Protein AF-A0A964J8L0-F1 (afdb_monomer_lite)

pLDDT: mean 92.37, std 10.85, range [58.69, 98.94]

Structure (mmCIF, N/CA/C/O backbone):
data_AF-A0A964J8L0-F1
#
_entry.id   AF-A0A964J8L0-F1
#
loop_
_atom_site.group_PDB
_atom_site.id
_atom_site.type_symbol
_atom_site.label_atom_id
_atom_site.label_alt_id
_atom_site.label_comp_id
_atom_site.label_asym_id
_atom_site.label_entity_id
_atom_site.label_seq_id
_atom_site.pdbx_PDB_ins_code
_atom_site.Cartn_x
_atom_site.Cartn_y
_atom_site.Cartn_z
_atom_site.occupancy
_atom_site.B_iso_or_equiv
_atom_site.auth_seq_id
_atom_site.auth_comp_id
_atom_site.auth_asym_id
_atom_site.auth_atom_id
_atom_site.pdbx_PDB_model_num
ATOM 1 N N . MET A 1 1 ? 0.611 27.086 -59.546 1.00 59.41 1 MET A N 1
ATOM 2 C CA . MET A 1 1 ? 0.791 26.994 -58.074 1.00 59.41 1 MET A CA 1
ATOM 3 C C . MET A 1 1 ? 2.176 27.526 -57.723 1.00 59.41 1 MET A C 1
ATOM 5 O O . MET A 1 1 ? 3.146 26.906 -58.135 1.00 59.41 1 MET A O 1
ATOM 9 N N . ASN A 1 2 ? 2.268 28.682 -57.049 1.00 78.38 2 ASN A N 1
ATOM 10 C CA . ASN A 1 2 ? 3.543 29.368 -56.784 1.00 78.38 2 ASN A CA 1
ATOM 11 C C . ASN A 1 2 ? 4.524 28.483 -56.002 1.00 78.38 2 ASN A C 1
ATOM 13 O O . ASN A 1 2 ? 4.120 27.801 -55.062 1.00 78.38 2 ASN A O 1
ATOM 17 N N . ILE A 1 3 ? 5.812 28.536 -56.356 1.00 77.12 3 ILE A N 1
ATOM 18 C CA . ILE A 1 3 ? 6.899 27.794 -55.688 1.00 77.12 3 ILE A CA 1
ATOM 19 C C . ILE A 1 3 ? 6.889 28.033 -54.171 1.00 77.12 3 ILE A C 1
ATOM 21 O O . ILE A 1 3 ? 6.982 27.082 -53.402 1.00 77.12 3 ILE A O 1
ATOM 25 N N . LYS A 1 4 ? 6.627 29.274 -53.737 1.00 76.12 4 LYS A N 1
ATOM 26 C CA . LYS A 1 4 ? 6.463 29.627 -52.315 1.00 76.12 4 LYS A CA 1
ATOM 27 C C . LYS A 1 4 ? 5.314 28.869 -51.634 1.00 76.12 4 LYS A C 1
ATOM 29 O O . LYS A 1 4 ? 5.447 28.458 -50.489 1.00 76.12 4 LYS A O 1
ATOM 34 N N . ARG A 1 5 ? 4.211 28.622 -52.354 1.00 76.69 5 ARG A N 1
ATOM 35 C CA . ARG A 1 5 ? 3.059 27.852 -51.857 1.00 76.69 5 ARG A CA 1
ATOM 36 C C . ARG A 1 5 ? 3.411 26.370 -51.711 1.00 76.69 5 ARG A C 1
ATOM 38 O O . ARG A 1 5 ? 3.052 25.772 -50.709 1.00 76.69 5 ARG A O 1
ATOM 45 N N . LYS A 1 6 ? 4.152 25.793 -52.667 1.00 76.00 6 LYS A N 1
ATOM 46 C CA . LYS A 1 6 ? 4.650 24.406 -52.569 1.00 76.00 6 LYS A CA 1
ATOM 47 C C . LYS A 1 6 ? 5.626 24.227 -51.401 1.00 76.00 6 LYS A C 1
ATOM 49 O O . LYS A 1 6 ? 5.519 23.242 -50.682 1.00 76.00 6 LYS A O 1
ATOM 54 N N . LEU A 1 7 ? 6.526 25.191 -51.192 1.00 77.25 7 LEU A N 1
ATOM 55 C CA . LEU A 1 7 ? 7.502 25.163 -50.100 1.00 77.25 7 LEU A CA 1
ATOM 56 C C . LEU A 1 7 ? 6.822 25.249 -48.724 1.00 77.25 7 LEU A C 1
ATOM 58 O O . LEU A 1 7 ? 7.163 24.497 -47.821 1.00 77.25 7 LEU A O 1
ATOM 62 N N . PHE A 1 8 ? 5.803 26.102 -48.594 1.00 81.81 8 PHE A N 1
ATOM 63 C CA . PHE A 1 8 ? 4.996 26.208 -47.378 1.00 81.81 8 PHE A CA 1
ATOM 64 C C . PHE A 1 8 ? 4.263 24.896 -47.043 1.00 81.81 8 PHE A C 1
ATOM 66 O O . PHE A 1 8 ? 4.294 24.450 -45.899 1.00 81.81 8 PHE A O 1
ATOM 73 N N . PHE A 1 9 ? 3.679 24.225 -48.045 1.00 79.94 9 PHE A N 1
ATOM 74 C CA . PHE A 1 9 ? 3.049 22.914 -47.847 1.00 79.94 9 PHE A CA 1
ATOM 75 C C . PHE A 1 9 ? 4.054 21.819 -47.451 1.00 79.94 9 PHE A C 1
ATOM 77 O O . PHE A 1 9 ? 3.727 20.990 -46.608 1.00 79.94 9 PHE A O 1
ATOM 84 N N . LEU A 1 10 ? 5.274 21.830 -48.002 1.00 78.50 10 LEU A N 1
ATOM 85 C CA . LEU A 1 10 ? 6.340 20.890 -47.626 1.00 78.50 10 LEU A CA 1
ATOM 86 C C . LEU A 1 10 ? 6.799 21.075 -46.172 1.00 78.50 10 LEU A C 1
ATOM 88 O O . LEU A 1 10 ? 7.020 20.087 -45.480 1.00 78.50 10 LEU A O 1
ATOM 92 N N . ILE A 1 11 ? 6.886 22.321 -45.696 1.00 78.56 11 ILE A N 1
ATOM 93 C CA . ILE A 1 11 ? 7.252 22.633 -44.305 1.00 78.56 11 ILE A CA 1
ATOM 94 C C . ILE A 1 11 ? 6.173 22.137 -43.331 1.00 78.56 11 ILE A C 1
ATOM 96 O O . ILE A 1 11 ? 6.504 21.528 -42.318 1.00 78.56 11 ILE A O 1
ATOM 100 N N . ILE A 1 12 ? 4.889 22.325 -43.657 1.00 76.94 12 ILE A N 1
ATOM 101 C CA . ILE A 1 12 ? 3.772 21.809 -42.844 1.00 76.94 12 ILE A CA 1
ATOM 102 C C . ILE A 1 12 ? 3.781 20.276 -42.810 1.00 76.94 12 ILE A C 1
ATOM 104 O O . ILE A 1 12 ? 3.608 19.686 -41.743 1.00 76.94 12 ILE A O 1
ATOM 108 N N . LEU A 1 13 ? 4.027 19.621 -43.951 1.00 68.94 13 LEU A N 1
ATOM 109 C CA . LEU A 1 13 ? 4.115 18.160 -44.013 1.00 68.94 13 LEU A CA 1
ATOM 110 C C . LEU A 1 13 ? 5.267 17.628 -43.147 1.00 68.94 13 LEU A C 1
ATOM 112 O O . LEU A 1 13 ? 5.098 16.634 -42.450 1.00 68.94 13 LEU A O 1
ATOM 116 N N . PHE A 1 14 ? 6.412 18.316 -43.147 1.00 67.88 14 PHE A N 1
ATOM 117 C CA . PHE A 1 14 ? 7.581 17.946 -42.348 1.00 67.88 14 PHE A CA 1
ATOM 118 C C . PHE A 1 14 ? 7.346 18.139 -40.840 1.00 67.88 14 PHE A C 1
ATOM 120 O O . PHE A 1 14 ? 7.714 17.277 -40.048 1.00 67.88 14 PHE A O 1
ATOM 127 N N . PHE A 1 15 ? 6.654 19.212 -40.440 1.00 63.97 15 PHE A N 1
ATOM 128 C CA . PHE A 1 15 ? 6.287 19.472 -39.038 1.00 63.97 15 PHE A CA 1
ATOM 129 C C . PHE A 1 15 ? 5.214 18.504 -38.504 1.00 63.97 15 PHE A C 1
ATOM 131 O O . PHE A 1 15 ? 5.100 18.280 -37.303 1.00 63.97 15 PHE A O 1
ATOM 138 N N . SER A 1 16 ? 4.435 17.893 -39.401 1.00 61.97 16 SER A N 1
ATOM 139 C CA . SER A 1 16 ? 3.439 16.868 -39.053 1.00 61.97 16 SER A CA 1
ATOM 140 C C . SER A 1 16 ? 4.075 15.495 -38.778 1.00 61.97 16 SER A C 1
ATOM 142 O O . SER A 1 16 ? 3.446 14.643 -38.156 1.00 61.97 16 SER A O 1
ATOM 144 N N . LEU A 1 17 ? 5.316 15.277 -39.233 1.00 58.69 17 LEU A N 1
ATOM 145 C CA . LEU A 1 17 ? 6.038 14.002 -39.140 1.00 58.69 17 LEU A CA 1
ATOM 146 C C . LEU A 1 17 ? 6.930 13.888 -37.890 1.00 58.69 17 LEU A C 1
ATOM 148 O O . LEU A 1 17 ? 7.493 12.825 -37.649 1.00 58.69 17 LEU A O 1
ATOM 152 N N . SER A 1 18 ? 7.047 14.940 -37.072 1.00 59.84 18 SER A N 1
ATOM 153 C CA . SER A 1 18 ? 7.911 14.956 -35.878 1.00 59.84 18 SER A CA 1
ATOM 154 C C . SER A 1 18 ? 7.252 14.460 -34.582 1.00 59.84 18 SER A C 1
ATOM 156 O O .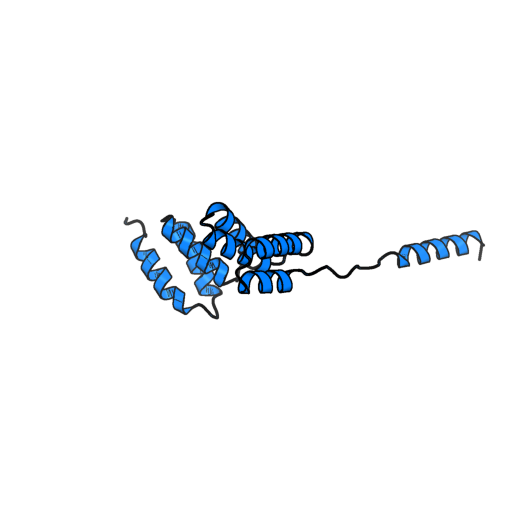 SER A 1 18 ? 7.876 14.513 -33.527 1.00 59.84 18 SER A O 1
ATOM 158 N N . ASN A 1 19 ? 6.026 13.932 -34.632 1.00 59.00 19 ASN A N 1
ATOM 159 C CA . ASN A 1 19 ? 5.404 13.270 -33.480 1.00 59.00 19 ASN A CA 1
ATOM 160 C C . ASN A 1 19 ? 5.774 11.781 -33.445 1.00 59.00 19 ASN A C 1
ATOM 162 O O . ASN A 1 19 ? 4.928 10.913 -33.658 1.00 59.00 19 ASN A O 1
ATOM 166 N N . SER A 1 20 ? 7.040 11.458 -33.179 1.00 62.62 20 SER A N 1
ATOM 167 C CA . SER A 1 20 ? 7.381 10.106 -32.735 1.00 62.62 20 SER A CA 1
ATOM 168 C C . SER A 1 20 ? 6.924 9.960 -31.283 1.00 62.62 20 SER A C 1
ATOM 170 O O . SER A 1 20 ? 7.599 10.430 -30.367 1.00 62.62 20 SER A O 1
ATOM 172 N N . ALA A 1 21 ? 5.763 9.342 -31.068 1.00 61.62 21 ALA A N 1
ATOM 173 C CA . ALA A 1 21 ? 5.373 8.877 -29.744 1.00 61.62 21 ALA A CA 1
ATOM 174 C C . ALA A 1 21 ? 6.373 7.789 -29.321 1.00 61.62 21 ALA A C 1
ATOM 176 O O . ALA A 1 21 ? 6.314 6.661 -29.810 1.00 61.62 21 ALA A O 1
ATOM 177 N N . PHE A 1 22 ? 7.343 8.144 -28.475 1.00 64.38 22 PHE A N 1
ATOM 178 C CA . PHE A 1 22 ? 8.201 7.149 -27.840 1.00 64.38 22 PHE A CA 1
ATOM 179 C C . PHE A 1 22 ? 7.316 6.239 -26.975 1.00 64.38 22 PHE A C 1
ATOM 181 O O . PHE A 1 22 ? 6.463 6.761 -26.250 1.00 64.38 22 PHE A O 1
ATOM 188 N N . PRO A 1 23 ? 7.473 4.903 -27.048 1.00 68.00 23 PRO A N 1
ATOM 189 C CA . PRO A 1 23 ? 6.788 4.002 -26.133 1.00 68.00 23 PRO A CA 1
ATOM 190 C C . PRO A 1 23 ? 7.087 4.431 -24.699 1.00 68.00 23 PRO A C 1
ATOM 192 O O . PRO A 1 23 ? 8.244 4.672 -24.357 1.00 68.00 23 PRO A O 1
ATOM 195 N N . GLN A 1 24 ? 6.050 4.554 -23.875 1.00 70.44 24 GLN A N 1
ATOM 196 C CA . GLN A 1 24 ? 6.224 4.887 -22.469 1.00 70.44 24 GLN A CA 1
ATOM 197 C C . GLN A 1 24 ? 7.016 3.751 -21.808 1.00 70.44 24 GLN A C 1
ATOM 199 O O . GLN A 1 24 ? 6.581 2.598 -21.835 1.00 70.44 24 GLN A O 1
ATOM 204 N N . GLU A 1 25 ? 8.213 4.051 -21.297 1.00 83.62 25 GLU A N 1
ATOM 205 C CA . GLU A 1 25 ? 9.042 3.045 -20.629 1.00 83.62 25 GLU A CA 1
ATOM 206 C C . GLU A 1 25 ? 8.289 2.506 -19.405 1.00 83.62 25 GLU A C 1
ATOM 208 O O . GLU A 1 25 ? 7.704 3.281 -18.650 1.00 83.62 25 GLU A O 1
ATOM 213 N N . ASN A 1 26 ? 8.281 1.186 -19.204 1.00 91.50 26 ASN A N 1
ATOM 214 C CA . ASN A 1 26 ? 7.614 0.541 -18.073 1.00 91.50 26 ASN A CA 1
ATOM 215 C C . ASN A 1 26 ? 8.618 -0.334 -17.315 1.00 91.50 26 ASN A C 1
ATOM 217 O O . ASN A 1 26 ? 9.159 -1.289 -17.869 1.00 91.50 26 ASN A O 1
ATOM 221 N N . PHE A 1 27 ? 8.838 0.004 -16.045 1.00 96.94 27 PHE A N 1
ATOM 222 C CA . PHE A 1 27 ? 9.792 -0.659 -15.150 1.00 96.94 27 PHE A CA 1
ATOM 223 C C . PHE A 1 27 ? 9.109 -1.493 -14.063 1.00 96.94 27 PHE A C 1
ATOM 225 O O . PHE A 1 27 ? 9.788 -2.136 -13.265 1.00 96.94 27 PHE A O 1
ATOM 232 N N . PHE A 1 28 ? 7.773 -1.518 -14.026 1.00 98.00 28 PHE A N 1
ATOM 233 C CA . PHE A 1 28 ? 7.021 -2.154 -12.947 1.00 98.00 28 PHE A CA 1
ATOM 234 C C . PHE A 1 28 ? 7.327 -3.650 -12.823 1.00 98.00 28 PHE A C 1
ATOM 236 O O . PHE A 1 28 ? 7.621 -4.127 -11.733 1.00 98.00 28 PHE A O 1
ATOM 243 N N . ASN A 1 29 ? 7.317 -4.396 -13.931 1.00 97.62 29 ASN A N 1
ATOM 244 C CA . ASN A 1 29 ? 7.548 -5.846 -13.890 1.00 97.62 29 ASN A CA 1
ATOM 245 C C . ASN A 1 29 ? 8.969 -6.205 -13.425 1.00 97.62 29 ASN A C 1
ATOM 247 O O . ASN A 1 29 ? 9.172 -7.216 -12.753 1.00 97.62 29 ASN A O 1
ATOM 251 N N . GLU A 1 30 ? 9.960 -5.380 -13.773 1.00 97.75 30 GLU A N 1
ATOM 252 C CA . GLU A 1 30 ? 11.334 -5.551 -13.300 1.00 97.75 30 GLU A CA 1
ATOM 253 C C . GLU A 1 30 ? 11.429 -5.269 -11.796 1.00 97.75 30 GLU A C 1
ATOM 255 O O . GLU A 1 30 ? 11.965 -6.092 -11.049 1.00 97.75 30 GLU A O 1
ATOM 260 N N . ALA A 1 31 ? 10.833 -4.161 -11.346 1.00 98.50 31 ALA A N 1
ATOM 261 C CA . ALA A 1 31 ? 10.748 -3.798 -9.936 1.00 98.50 31 ALA A CA 1
ATOM 262 C C . ALA A 1 31 ? 10.030 -4.876 -9.105 1.00 98.50 31 ALA A C 1
ATOM 264 O O . ALA A 1 31 ? 10.515 -5.276 -8.047 1.00 98.50 31 ALA A O 1
ATOM 265 N N . LEU A 1 32 ? 8.921 -5.415 -9.620 1.00 98.62 32 LEU A N 1
ATOM 266 C CA . LEU A 1 32 ? 8.166 -6.502 -9.005 1.00 98.62 32 LEU A CA 1
ATOM 267 C C . LEU A 1 32 ? 9.027 -7.756 -8.842 1.00 98.62 32 LEU A C 1
ATOM 269 O O . LEU A 1 32 ? 9.098 -8.319 -7.752 1.00 98.62 32 LEU A O 1
ATOM 273 N N . LYS A 1 33 ? 9.762 -8.153 -9.885 1.00 98.62 33 LYS A N 1
ATOM 274 C CA . LYS A 1 33 ? 10.686 -9.288 -9.802 1.00 98.62 33 LYS A CA 1
ATOM 275 C C . LYS A 1 33 ? 11.777 -9.056 -8.752 1.00 98.62 33 LYS A C 1
ATOM 277 O O . LYS A 1 33 ? 12.167 -9.990 -8.053 1.00 98.62 33 LYS A O 1
ATOM 282 N N . MET A 1 34 ? 12.305 -7.839 -8.626 1.00 98.69 34 MET A N 1
ATOM 283 C CA . MET A 1 34 ? 13.279 -7.504 -7.577 1.00 98.69 34 MET A CA 1
ATOM 284 C C . MET A 1 34 ? 12.654 -7.590 -6.179 1.00 98.69 34 MET A C 1
ATOM 286 O O . MET A 1 34 ? 13.263 -8.174 -5.279 1.00 98.69 34 MET A O 1
ATOM 290 N N . TYR A 1 35 ? 11.424 -7.093 -6.019 1.00 98.69 35 TYR A N 1
ATOM 291 C CA . TYR A 1 35 ? 10.656 -7.168 -4.777 1.00 98.69 35 TYR A CA 1
ATOM 292 C C . TYR A 1 35 ? 10.408 -8.619 -4.345 1.00 98.69 35 TYR A C 1
ATOM 294 O O . TYR A 1 35 ? 10.692 -8.977 -3.204 1.00 98.69 35 TYR A O 1
ATOM 302 N N . GLU A 1 36 ? 9.961 -9.480 -5.262 1.00 98.38 36 GLU A N 1
ATOM 303 C CA . GLU A 1 36 ? 9.742 -10.914 -5.013 1.00 98.38 36 GLU A CA 1
ATOM 304 C C . GLU A 1 36 ? 11.035 -11.638 -4.608 1.00 98.38 36 GLU A C 1
ATOM 306 O O . GLU A 1 36 ? 11.022 -12.535 -3.764 1.00 98.38 36 GLU A O 1
ATOM 311 N N . ASN A 1 37 ? 12.177 -11.199 -5.146 1.00 98.38 37 ASN A N 1
ATOM 312 C CA . ASN A 1 37 ? 13.506 -11.680 -4.764 1.00 98.38 37 ASN A CA 1
ATOM 313 C C . ASN A 1 37 ? 14.062 -11.012 -3.491 1.00 98.38 37 ASN A C 1
ATOM 315 O O . ASN A 1 37 ? 15.234 -11.210 -3.167 1.00 98.38 37 ASN A O 1
ATOM 319 N N . LYS A 1 38 ? 13.247 -10.226 -2.772 1.00 98.00 38 LYS A N 1
ATOM 320 C CA . LYS A 1 38 ? 13.599 -9.493 -1.542 1.00 98.00 38 LYS A CA 1
ATOM 321 C C . LYS A 1 38 ? 14.745 -8.491 -1.704 1.00 98.00 38 LYS A C 1
ATOM 323 O O . LYS A 1 38 ? 15.371 -8.092 -0.724 1.00 98.00 38 LYS A O 1
ATOM 328 N N . LYS A 1 39 ? 15.023 -8.056 -2.934 1.00 98.50 39 LYS A N 1
ATOM 329 C CA . LYS A 1 39 ? 15.993 -6.996 -3.232 1.00 98.50 39 LYS A CA 1
ATOM 330 C C . LYS A 1 39 ? 15.302 -5.643 -3.109 1.00 98.50 39 LYS A C 1
ATOM 332 O O . LYS A 1 39 ? 15.018 -4.995 -4.112 1.00 98.50 39 LYS A O 1
ATOM 337 N N . TYR A 1 40 ? 14.947 -5.262 -1.885 1.00 98.19 40 TYR A N 1
ATOM 338 C CA . TYR A 1 40 ? 14.046 -4.131 -1.656 1.00 98.19 40 TYR A CA 1
ATOM 339 C C . TYR A 1 40 ? 14.626 -2.782 -2.086 1.00 98.19 40 TYR A C 1
ATOM 341 O O . TYR A 1 40 ? 13.881 -1.974 -2.630 1.00 98.19 40 TYR A O 1
ATOM 349 N N . ASP A 1 41 ? 15.932 -2.553 -1.931 1.00 98.31 41 ASP A N 1
ATOM 350 C CA . ASP A 1 41 ? 16.559 -1.309 -2.397 1.00 98.31 41 ASP A CA 1
ATOM 351 C C . ASP A 1 41 ? 16.533 -1.183 -3.927 1.00 98.31 41 ASP A C 1
ATOM 353 O O . ASP A 1 41 ? 16.131 -0.143 -4.450 1.00 98.31 41 ASP A O 1
ATOM 357 N N . ASP A 1 42 ? 16.861 -2.263 -4.645 1.00 98.38 42 ASP A N 1
ATOM 358 C CA . ASP A 1 42 ? 16.785 -2.299 -6.111 1.00 98.38 42 ASP A CA 1
ATOM 359 C C . ASP A 1 42 ? 15.330 -2.144 -6.590 1.00 98.38 42 ASP A C 1
ATOM 361 O O . ASP A 1 42 ? 15.040 -1.376 -7.509 1.00 98.38 42 ASP A O 1
ATOM 365 N N . ALA A 1 43 ? 14.395 -2.839 -5.933 1.00 98.75 43 ALA A N 1
ATOM 366 C CA . ALA A 1 43 ? 12.973 -2.768 -6.245 1.00 98.75 43 ALA A CA 1
ATOM 367 C C . ALA A 1 43 ? 12.424 -1.351 -6.047 1.00 98.75 43 ALA A C 1
ATOM 369 O O . ALA A 1 43 ? 11.754 -0.827 -6.931 1.00 98.75 43 ALA A O 1
ATOM 370 N N . LYS A 1 44 ? 12.744 -0.713 -4.916 1.00 98.69 44 LYS A N 1
ATOM 371 C CA . LYS A 1 44 ? 12.373 0.671 -4.593 1.00 98.69 44 LYS A CA 1
ATOM 372 C C . LYS A 1 44 ? 12.865 1.631 -5.672 1.00 98.69 44 LYS A C 1
ATOM 374 O O . LYS A 1 44 ? 12.055 2.378 -6.214 1.00 98.69 44 LYS A O 1
ATOM 379 N N . PHE A 1 45 ? 14.137 1.532 -6.062 1.00 98.50 45 PHE A N 1
ATOM 380 C CA . PHE A 1 45 ? 14.696 2.34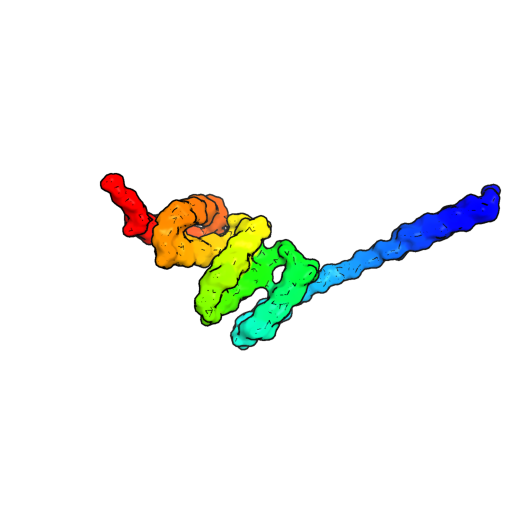4 -7.145 1.00 98.50 45 PHE A CA 1
ATOM 381 C C . PHE A 1 45 ? 13.943 2.145 -8.470 1.00 98.50 45 PHE A C 1
ATOM 383 O O . PHE A 1 45 ? 13.626 3.115 -9.160 1.00 98.50 45 PHE A O 1
ATOM 390 N N . MET A 1 46 ? 13.604 0.902 -8.827 1.00 98.62 46 MET A N 1
ATOM 391 C CA . MET A 1 46 ? 12.883 0.624 -10.073 1.00 98.62 46 MET A CA 1
ATOM 392 C C . MET A 1 46 ? 11.402 1.022 -10.025 1.00 98.62 46 MET A C 1
ATOM 394 O O . MET A 1 46 ? 10.881 1.482 -11.041 1.00 98.62 46 MET A O 1
ATOM 398 N N . PHE A 1 47 ? 10.725 0.930 -8.876 1.00 98.75 47 PHE A N 1
ATOM 399 C CA . PHE A 1 47 ? 9.371 1.474 -8.707 1.00 98.75 47 PHE A CA 1
ATOM 400 C C . PHE A 1 47 ? 9.370 3.003 -8.804 1.00 98.75 47 PHE A C 1
ATOM 402 O O . PHE A 1 47 ? 8.534 3.569 -9.507 1.00 98.75 47 PHE A O 1
ATOM 409 N N . GLU A 1 48 ? 10.328 3.680 -8.166 1.00 98.50 48 GLU A N 1
ATOM 410 C CA . GLU A 1 48 ? 10.499 5.135 -8.275 1.00 98.50 48 GLU A CA 1
ATOM 411 C C . GLU A 1 48 ? 10.782 5.552 -9.720 1.00 98.50 48 GLU A C 1
ATOM 413 O O . GLU A 1 48 ? 10.159 6.484 -10.234 1.00 98.50 48 GLU A O 1
ATOM 418 N N . ARG A 1 49 ? 11.651 4.814 -10.422 1.00 97.94 49 ARG A N 1
ATOM 419 C CA . ARG A 1 49 ? 11.876 5.014 -11.855 1.00 97.94 49 ARG A CA 1
ATOM 420 C C . ARG A 1 49 ? 10.592 4.795 -12.649 1.00 97.94 49 ARG A C 1
ATOM 422 O O . ARG A 1 49 ? 10.279 5.627 -13.493 1.00 97.94 49 ARG A O 1
ATOM 429 N N . ASN A 1 50 ? 9.821 3.739 -12.378 1.00 98.25 50 ASN A N 1
ATOM 430 C CA . ASN A 1 50 ? 8.549 3.517 -13.063 1.00 98.25 50 ASN A CA 1
ATOM 431 C C . ASN A 1 50 ? 7.603 4.704 -12.887 1.00 98.25 50 ASN A C 1
ATOM 433 O O . ASN A 1 50 ? 7.002 5.125 -13.862 1.00 98.25 50 ASN A O 1
ATOM 437 N N . ILE A 1 51 ? 7.523 5.279 -11.689 1.00 97.88 51 ILE A N 1
ATOM 438 C CA . ILE A 1 51 ? 6.684 6.446 -11.391 1.00 97.88 51 ILE A CA 1
ATOM 439 C C . ILE A 1 51 ? 7.105 7.684 -12.195 1.00 97.88 51 ILE A C 1
ATOM 441 O O . ILE A 1 51 ? 6.241 8.447 -12.623 1.00 97.88 51 ILE A O 1
ATOM 445 N N . VAL A 1 52 ? 8.404 7.884 -12.451 1.00 96.88 52 VAL A N 1
ATOM 446 C CA . VAL A 1 52 ? 8.881 8.992 -13.303 1.00 96.88 52 VAL A CA 1
ATOM 447 C C . VAL A 1 52 ? 8.289 8.899 -14.712 1.00 96.88 52 VAL A C 1
ATOM 449 O O . VAL A 1 52 ? 7.867 9.914 -15.265 1.00 96.88 52 VAL A O 1
ATOM 452 N N . TYR A 1 53 ? 8.221 7.693 -15.280 1.00 95.50 53 TYR A N 1
ATOM 453 C CA . TYR A 1 53 ? 7.673 7.482 -16.622 1.00 95.50 53 TYR A CA 1
ATOM 454 C C . TYR A 1 53 ? 6.154 7.280 -16.617 1.00 95.50 53 TYR A C 1
ATOM 456 O O . TYR A 1 53 ? 5.487 7.734 -17.540 1.00 95.50 53 TYR A O 1
ATOM 464 N N . ASN A 1 54 ? 5.598 6.658 -15.578 1.00 96.25 54 ASN A N 1
ATOM 465 C CA . ASN A 1 54 ? 4.200 6.255 -15.416 1.00 96.25 54 ASN A CA 1
ATOM 466 C C . ASN A 1 54 ? 3.642 6.770 -14.075 1.00 96.25 54 ASN A C 1
ATOM 468 O O . ASN A 1 54 ? 3.347 5.981 -13.177 1.00 96.25 54 ASN A O 1
ATOM 472 N N . PRO A 1 55 ? 3.429 8.088 -13.913 1.00 97.12 55 PRO A N 1
ATOM 473 C CA . PRO A 1 55 ? 3.049 8.679 -12.622 1.00 97.12 55 PRO A CA 1
ATOM 474 C C . PRO A 1 55 ? 1.655 8.274 -12.116 1.00 97.12 55 PRO A C 1
ATOM 476 O O . PRO A 1 55 ? 1.282 8.614 -10.999 1.00 97.12 55 PRO A O 1
ATOM 479 N N . LYS A 1 56 ? 0.858 7.580 -12.937 1.00 97.19 56 LYS A N 1
ATOM 480 C CA . LYS A 1 56 ? -0.468 7.049 -12.583 1.00 97.19 56 LYS A CA 1
ATOM 481 C C . LYS A 1 56 ? -0.465 5.532 -12.378 1.00 97.19 56 LYS A C 1
ATOM 483 O O . LYS A 1 56 ? -1.527 4.924 -12.370 1.00 97.19 56 LYS A O 1
ATOM 488 N N . ASP A 1 57 ? 0.702 4.908 -12.255 1.00 98.19 57 ASP A N 1
ATOM 489 C CA . ASP A 1 57 ? 0.793 3.486 -11.934 1.00 98.19 57 ASP A CA 1
ATOM 490 C C . ASP A 1 57 ? 0.596 3.272 -10.425 1.00 98.19 57 ASP A C 1
ATOM 492 O O . ASP A 1 57 ? 1.535 3.379 -9.636 1.00 98.19 57 ASP A O 1
ATOM 496 N N . ALA A 1 58 ? -0.646 3.003 -10.010 1.00 98.62 58 ALA A N 1
ATOM 497 C CA . ALA A 1 58 ? -1.003 2.825 -8.600 1.00 98.62 58 ALA A CA 1
ATOM 498 C C . ALA A 1 58 ? -0.225 1.681 -7.931 1.00 98.62 58 ALA A C 1
ATOM 500 O O . ALA A 1 58 ? 0.163 1.790 -6.767 1.00 98.62 58 ALA A O 1
ATOM 501 N N . ASN A 1 59 ? 0.064 0.613 -8.678 1.00 98.50 59 ASN A N 1
ATOM 502 C CA . ASN A 1 59 ? 0.800 -0.534 -8.165 1.00 98.50 59 ASN A CA 1
ATOM 503 C C . ASN A 1 59 ? 2.226 -0.163 -7.737 1.00 98.50 59 ASN A C 1
ATOM 505 O O . ASN A 1 59 ? 2.680 -0.631 -6.697 1.00 98.50 59 ASN A O 1
ATOM 509 N N . SER A 1 60 ? 2.931 0.707 -8.463 1.00 98.75 60 SER A N 1
ATOM 510 C CA . SER A 1 60 ? 4.270 1.157 -8.056 1.00 98.75 60 SER A CA 1
ATOM 511 C C . SER A 1 60 ? 4.253 1.841 -6.691 1.00 98.75 60 SER A C 1
ATOM 513 O O . SER A 1 60 ? 5.111 1.563 -5.853 1.00 98.75 60 SER A O 1
ATOM 515 N N . TYR A 1 61 ? 3.247 2.677 -6.423 1.00 98.94 61 TYR A N 1
ATOM 516 C CA . TYR A 1 61 ? 3.066 3.276 -5.100 1.00 98.94 61 TYR A CA 1
ATOM 517 C C . TYR A 1 61 ? 2.701 2.226 -4.045 1.00 98.94 61 TYR A C 1
ATOM 519 O O . TYR A 1 61 ? 3.277 2.231 -2.958 1.00 98.94 61 TYR A O 1
ATOM 527 N N . LEU A 1 62 ? 1.810 1.282 -4.358 1.00 98.94 62 LEU A N 1
ATOM 528 C CA . LEU A 1 62 ? 1.431 0.211 -3.436 1.00 98.94 62 LEU A CA 1
ATOM 529 C C . LEU A 1 62 ? 2.640 -0.637 -3.020 1.00 98.94 62 LEU A C 1
ATOM 531 O O . LEU A 1 62 ? 2.830 -0.922 -1.839 1.00 98.94 62 LEU A O 1
ATOM 535 N N . TYR A 1 63 ? 3.496 -1.016 -3.966 1.00 98.88 63 TYR A N 1
ATOM 536 C CA . TYR A 1 63 ? 4.694 -1.793 -3.659 1.00 98.88 63 TYR A CA 1
ATOM 537 C C . TYR A 1 63 ? 5.753 -0.976 -2.910 1.00 98.88 63 TYR A C 1
ATOM 539 O O . TYR A 1 63 ? 6.381 -1.516 -1.999 1.00 98.88 63 TYR A O 1
ATOM 547 N N . LEU A 1 64 ? 5.901 0.324 -3.193 1.00 98.88 64 LEU A N 1
ATOM 548 C CA . LEU A 1 64 ? 6.707 1.210 -2.346 1.00 98.88 64 LEU A CA 1
ATOM 549 C C . LEU A 1 64 ? 6.174 1.254 -0.912 1.00 98.88 64 LEU A C 1
ATOM 551 O O . LEU A 1 64 ? 6.957 1.139 0.025 1.00 98.88 64 LEU A O 1
ATOM 555 N N . ALA A 1 65 ? 4.856 1.350 -0.717 1.00 98.88 65 ALA A N 1
ATOM 556 C CA . ALA A 1 65 ? 4.265 1.280 0.616 1.00 98.88 65 ALA A CA 1
ATOM 557 C C . ALA A 1 65 ? 4.580 -0.043 1.325 1.00 98.88 65 ALA A C 1
ATOM 559 O O . ALA A 1 65 ? 4.945 -0.034 2.497 1.00 98.88 65 ALA A O 1
ATOM 560 N N . LYS A 1 66 ? 4.506 -1.178 0.616 1.00 98.88 66 LYS A N 1
ATOM 561 C CA . LYS A 1 66 ? 4.890 -2.486 1.168 1.00 98.88 66 LYS A CA 1
ATOM 562 C C . LYS A 1 66 ? 6.357 -2.526 1.591 1.00 98.88 66 LYS A C 1
ATOM 564 O O . LYS A 1 66 ? 6.649 -3.088 2.641 1.00 98.88 66 LYS A O 1
ATOM 569 N N . ILE A 1 67 ? 7.263 -1.944 0.803 1.00 98.81 67 ILE A N 1
ATOM 570 C CA . ILE A 1 67 ? 8.687 -1.837 1.160 1.00 98.81 67 ILE A CA 1
ATOM 571 C C . ILE A 1 67 ? 8.851 -0.968 2.411 1.00 98.81 67 ILE A C 1
ATOM 573 O O . ILE A 1 67 ? 9.465 -1.410 3.374 1.00 98.81 67 ILE A O 1
ATOM 577 N N . TYR A 1 68 ? 8.235 0.216 2.452 1.00 98.81 68 TYR A N 1
ATOM 578 C CA . TYR A 1 68 ? 8.332 1.106 3.612 1.00 98.81 68 TYR A CA 1
ATOM 579 C C . TYR A 1 68 ? 7.702 0.524 4.883 1.00 98.81 68 TYR A C 1
ATOM 581 O O . TYR A 1 68 ? 8.205 0.780 5.971 1.00 98.81 68 TYR A O 1
ATOM 589 N N . ASN A 1 69 ? 6.672 -0.318 4.761 1.00 98.31 69 ASN A N 1
ATOM 590 C CA . ASN A 1 69 ? 6.153 -1.091 5.889 1.00 98.31 69 ASN A CA 1
ATOM 591 C C . ASN A 1 69 ? 7.211 -2.060 6.450 1.00 98.31 69 ASN A C 1
ATOM 593 O O . ASN A 1 69 ? 7.360 -2.166 7.662 1.00 98.31 69 ASN A O 1
ATOM 597 N N . GLN A 1 70 ? 7.970 -2.746 5.582 1.00 97.69 70 GLN A N 1
ATOM 598 C CA . GLN A 1 70 ? 9.075 -3.621 6.010 1.00 97.69 70 GLN A CA 1
ATOM 599 C C . GLN A 1 70 ? 10.228 -2.834 6.649 1.00 97.69 70 GLN A C 1
ATOM 601 O O . GLN A 1 70 ? 10.895 -3.348 7.539 1.00 97.69 70 GLN A O 1
ATOM 606 N N . GLU A 1 71 ? 10.460 -1.600 6.198 1.00 97.69 71 GLU A N 1
ATOM 607 C CA . GLU A 1 71 ? 11.459 -0.680 6.759 1.00 97.69 71 GLU A CA 1
ATOM 608 C C . GLU A 1 71 ? 10.969 0.049 8.026 1.00 97.69 71 GLU A C 1
ATOM 610 O O . GLU A 1 71 ? 11.706 0.858 8.584 1.00 97.69 71 GLU A O 1
ATOM 615 N N . GLU A 1 72 ? 9.729 -0.201 8.465 1.00 97.38 72 GLU A N 1
ATOM 616 C CA . GLU A 1 72 ? 9.057 0.495 9.573 1.00 97.38 72 GLU A CA 1
ATOM 617 C C . GLU A 1 72 ? 8.926 2.028 9.379 1.00 97.38 72 GLU A C 1
ATOM 619 O O . GLU A 1 72 ? 8.601 2.768 10.312 1.00 97.38 72 GLU A O 1
ATOM 624 N N . ASP A 1 73 ? 9.088 2.531 8.148 1.00 98.19 73 ASP A N 1
ATOM 625 C CA . ASP A 1 73 ? 8.899 3.942 7.788 1.00 98.19 73 ASP A CA 1
ATOM 626 C C . ASP A 1 73 ? 7.407 4.237 7.555 1.00 98.19 73 ASP A C 1
ATOM 628 O O . ASP A 1 73 ? 6.917 4.354 6.426 1.00 98.19 73 ASP A O 1
ATOM 632 N N . LYS A 1 74 ? 6.662 4.371 8.660 1.00 96.81 74 LYS A N 1
ATOM 633 C CA . LYS A 1 74 ? 5.205 4.607 8.650 1.00 96.81 74 LYS A CA 1
ATOM 634 C C . LYS A 1 74 ? 4.787 5.865 7.887 1.00 96.81 74 LYS A C 1
ATOM 636 O O . LYS A 1 74 ? 3.720 5.894 7.276 1.00 96.81 74 LYS A O 1
ATOM 641 N N . ILE A 1 75 ? 5.632 6.898 7.875 1.00 97.81 75 ILE A N 1
ATOM 642 C CA . ILE A 1 75 ? 5.342 8.155 7.172 1.00 97.81 75 ILE A CA 1
ATOM 643 C C . ILE A 1 75 ? 5.325 7.917 5.661 1.00 97.81 75 ILE A C 1
ATOM 645 O O . ILE A 1 75 ? 4.391 8.343 4.974 1.00 97.81 75 ILE A O 1
ATOM 649 N N . LYS A 1 76 ? 6.345 7.237 5.126 1.00 98.62 76 LYS A N 1
ATOM 650 C CA . LYS A 1 76 ? 6.396 6.938 3.693 1.00 98.62 76 LYS A CA 1
ATOM 651 C C . LYS A 1 76 ? 5.428 5.835 3.294 1.00 98.62 76 LYS A C 1
ATOM 653 O O . LYS A 1 76 ? 4.874 5.926 2.198 1.00 98.62 76 LYS A O 1
ATOM 658 N N . GLU A 1 77 ? 5.179 4.853 4.158 1.00 98.75 77 GLU A N 1
ATOM 659 C CA . GLU A 1 77 ? 4.125 3.855 3.958 1.00 98.75 77 GLU A CA 1
ATOM 660 C C . GLU A 1 77 ? 2.773 4.550 3.725 1.00 98.75 77 GLU A C 1
ATOM 662 O O . GLU A 1 77 ? 2.190 4.425 2.647 1.00 98.75 77 GLU A O 1
ATOM 667 N N . GLU A 1 78 ? 2.311 5.370 4.675 1.00 98.50 78 GLU A N 1
ATOM 668 C CA . GLU A 1 78 ? 1.020 6.063 4.571 1.00 98.50 78 GLU A CA 1
ATOM 669 C C . GLU A 1 78 ? 0.934 6.996 3.371 1.00 98.50 78 GLU A C 1
ATOM 671 O O . GLU A 1 78 ? -0.114 7.068 2.722 1.00 98.50 78 GLU A O 1
ATOM 676 N N . LYS A 1 79 ? 2.021 7.712 3.062 1.00 98.75 79 LYS A N 1
ATOM 677 C CA . LYS A 1 79 ? 2.068 8.603 1.902 1.00 98.75 79 LYS A CA 1
ATOM 678 C C . LYS A 1 79 ? 1.822 7.822 0.613 1.00 98.75 79 LYS A C 1
ATOM 680 O O . LYS A 1 79 ? 0.967 8.215 -0.176 1.00 98.75 79 LYS A O 1
ATOM 685 N N . ASN A 1 80 ? 2.532 6.712 0.418 1.00 98.88 80 ASN A N 1
ATOM 686 C CA . ASN A 1 80 ? 2.411 5.900 -0.790 1.0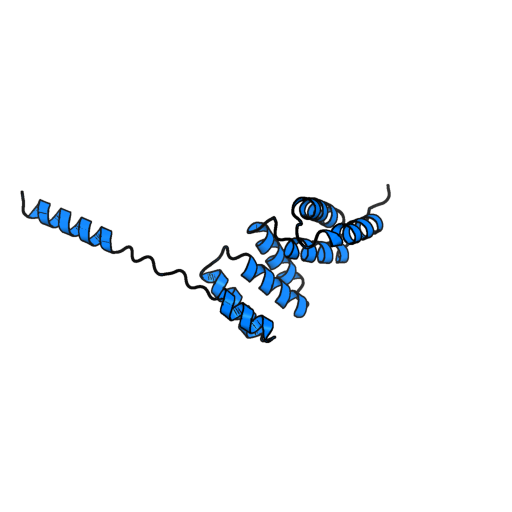0 98.88 80 ASN A CA 1
ATOM 687 C C . ASN A 1 80 ? 1.059 5.174 -0.876 1.00 98.88 80 ASN A C 1
ATOM 689 O O . ASN A 1 80 ? 0.468 5.122 -1.954 1.00 98.88 80 ASN A O 1
ATOM 693 N N . LEU A 1 81 ? 0.506 4.696 0.243 1.00 98.88 81 LEU A N 1
ATOM 694 C CA . LEU A 1 81 ? -0.849 4.132 0.261 1.00 98.88 81 LEU A CA 1
ATOM 695 C C . LEU A 1 81 ? -1.911 5.183 -0.076 1.00 98.88 81 LEU A C 1
ATOM 697 O O . LEU A 1 81 ? -2.825 4.919 -0.851 1.00 98.88 81 LEU A O 1
ATOM 701 N N . THR A 1 82 ? -1.771 6.396 0.463 1.00 98.62 82 THR A N 1
ATOM 702 C CA . THR A 1 82 ? -2.680 7.504 0.143 1.00 98.62 82 THR A CA 1
ATOM 703 C C . THR A 1 82 ? -2.607 7.836 -1.344 1.00 98.62 82 THR A C 1
ATOM 705 O O . THR A 1 82 ? -3.641 7.984 -1.985 1.00 98.62 82 THR A O 1
ATOM 708 N N . THR A 1 83 ? -1.405 7.892 -1.928 1.00 98.81 83 THR A N 1
ATOM 709 C CA . THR A 1 83 ? -1.245 8.084 -3.377 1.00 98.81 83 THR A CA 1
ATOM 710 C C . THR A 1 83 ? -1.845 6.938 -4.187 1.00 98.81 83 THR A C 1
ATOM 712 O O . THR A 1 83 ? -2.500 7.203 -5.190 1.00 98.81 83 THR A O 1
ATOM 715 N N . THR A 1 84 ? -1.703 5.692 -3.729 1.00 98.88 84 THR A N 1
ATOM 716 C CA . THR A 1 84 ? -2.346 4.528 -4.359 1.00 98.88 84 THR A CA 1
ATOM 717 C C . THR A 1 84 ? -3.857 4.737 -4.446 1.00 98.88 84 THR A C 1
ATOM 719 O O . THR A 1 84 ? -4.410 4.651 -5.535 1.00 98.88 84 THR A O 1
ATOM 722 N N . LEU A 1 85 ? -4.513 5.121 -3.343 1.00 98.62 85 LEU A N 1
ATOM 723 C CA . LEU A 1 85 ? -5.963 5.360 -3.317 1.00 98.62 85 LEU A CA 1
ATOM 724 C C . LEU A 1 85 ? -6.416 6.627 -4.050 1.00 98.62 85 LEU A C 1
ATOM 726 O O . LEU A 1 85 ? -7.562 6.706 -4.481 1.00 98.62 85 LEU A O 1
ATOM 730 N N . LEU A 1 86 ? -5.542 7.624 -4.206 1.00 98.50 86 LEU A N 1
ATOM 731 C CA . LEU A 1 86 ? -5.834 8.783 -5.056 1.00 98.50 86 LEU A CA 1
ATOM 732 C C . LEU A 1 86 ? -5.912 8.398 -6.541 1.00 98.50 86 LEU A C 1
ATOM 734 O O . LEU A 1 86 ? -6.629 9.051 -7.297 1.00 98.50 86 LEU A O 1
ATOM 738 N N . ILE A 1 87 ? -5.162 7.374 -6.958 1.00 98.62 87 ILE A N 1
ATOM 739 C CA . ILE A 1 87 ? -5.119 6.887 -8.342 1.00 98.62 87 ILE A CA 1
ATOM 740 C C . ILE A 1 87 ? -6.169 5.787 -8.562 1.00 98.62 87 ILE A C 1
ATOM 742 O O . ILE A 1 87 ? -6.920 5.850 -9.533 1.00 98.62 87 ILE A O 1
ATOM 746 N N . GLU A 1 88 ? -6.243 4.818 -7.648 1.00 98.38 88 GLU A N 1
ATOM 747 C CA . GLU A 1 88 ? -7.175 3.685 -7.647 1.00 98.38 88 GLU A CA 1
ATOM 748 C C . GLU A 1 88 ? -7.947 3.629 -6.315 1.00 98.38 88 GLU A C 1
ATOM 750 O O . GLU A 1 88 ? -7.539 2.940 -5.375 1.00 98.38 88 GLU A O 1
ATOM 755 N N . PRO A 1 89 ? -9.077 4.352 -6.204 1.00 97.94 89 PRO A N 1
ATOM 756 C CA . PRO A 1 89 ? -9.855 4.420 -4.963 1.00 97.94 89 PRO A CA 1
ATOM 757 C C . PRO A 1 89 ? -10.450 3.083 -4.502 1.00 97.94 89 PRO A C 1
ATOM 759 O O . PRO A 1 89 ? -10.817 2.947 -3.336 1.00 97.94 89 PRO A O 1
ATOM 762 N N . ASP A 1 90 ? -10.580 2.108 -5.405 1.00 97.50 90 ASP A N 1
ATOM 763 C CA . ASP A 1 90 ? -11.104 0.768 -5.137 1.00 97.50 90 ASP A CA 1
ATOM 764 C C . ASP A 1 90 ? -10.010 -0.277 -4.859 1.00 97.50 90 ASP A C 1
ATOM 766 O O . ASP A 1 90 ? -10.314 -1.466 -4.742 1.00 97.50 90 ASP A O 1
ATOM 770 N N . ASN A 1 91 ? -8.748 0.143 -4.707 1.00 98.38 91 ASN A N 1
ATOM 771 C CA . ASN A 1 91 ? -7.646 -0.760 -4.393 1.00 98.38 91 ASN A CA 1
ATOM 772 C C . ASN A 1 91 ? -7.803 -1.353 -2.977 1.00 98.38 91 ASN A C 1
ATOM 774 O O . ASN A 1 91 ? -7.492 -0.725 -1.960 1.00 98.38 91 ASN A O 1
ATOM 778 N N . GLU A 1 92 ? -8.306 -2.589 -2.923 1.00 97.81 92 GLU A N 1
ATOM 779 C CA . GLU A 1 92 ? -8.639 -3.302 -1.685 1.00 97.81 92 GLU A CA 1
ATOM 780 C C . GLU A 1 92 ? -7.453 -3.421 -0.725 1.00 97.81 92 GLU A C 1
ATOM 782 O O . GLU A 1 92 ? -7.606 -3.257 0.486 1.00 97.81 92 GLU A O 1
ATOM 787 N N . GLU A 1 93 ? -6.266 -3.702 -1.259 1.00 98.38 93 GLU A N 1
ATOM 788 C CA . GLU A 1 93 ? -5.070 -3.912 -0.451 1.00 98.38 93 GLU A CA 1
ATOM 789 C C . GLU A 1 93 ? -4.607 -2.605 0.200 1.00 98.38 93 GLU A C 1
ATOM 791 O O . GLU A 1 93 ? -4.352 -2.573 1.406 1.00 98.38 93 GLU A O 1
ATOM 796 N N . ALA A 1 94 ? -4.581 -1.507 -0.561 1.00 98.62 94 ALA A N 1
ATOM 797 C CA . ALA A 1 94 ? -4.221 -0.198 -0.031 1.00 98.62 94 ALA A CA 1
ATOM 798 C C . ALA A 1 94 ? -5.214 0.296 1.035 1.00 98.62 94 ALA A C 1
ATOM 800 O O . ALA A 1 94 ? -4.792 0.824 2.070 1.00 98.62 94 ALA A O 1
ATOM 801 N N . LEU A 1 95 ? -6.520 0.074 0.825 1.00 98.62 95 LEU A N 1
ATOM 802 C CA . LEU A 1 95 ? -7.55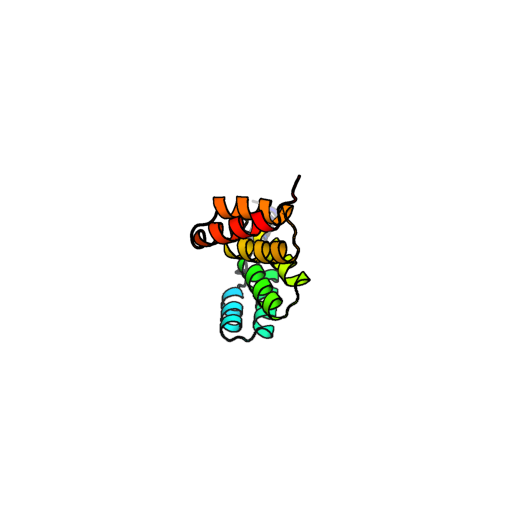8 0.368 1.820 1.00 98.62 95 LEU A CA 1
ATOM 803 C C . LEU A 1 95 ? -7.301 -0.394 3.122 1.00 98.62 95 LEU A C 1
ATOM 805 O O . LEU A 1 95 ? -7.276 0.213 4.192 1.00 98.62 95 LEU A O 1
ATOM 809 N N . LEU A 1 96 ? -7.058 -1.704 3.045 1.00 98.31 96 LEU A N 1
ATOM 810 C CA . LEU A 1 96 ? -6.797 -2.522 4.229 1.00 98.31 96 LEU A CA 1
ATOM 811 C C . LEU A 1 96 ? -5.532 -2.115 4.973 1.00 98.31 96 LEU A C 1
ATOM 813 O O . LEU A 1 96 ? -5.545 -2.058 6.204 1.00 98.31 96 LEU A O 1
ATOM 817 N N . MET A 1 97 ? -4.445 -1.836 4.254 1.00 98.56 97 MET A N 1
ATOM 818 C CA . MET A 1 97 ? -3.202 -1.384 4.878 1.00 98.56 97 MET A CA 1
ATOM 819 C C . MET A 1 97 ? -3.413 -0.054 5.616 1.00 98.56 97 MET A C 1
ATOM 821 O O . MET A 1 97 ? -3.033 0.061 6.780 1.00 98.56 97 MET A O 1
ATOM 825 N N . LEU A 1 98 ? -4.114 0.917 5.018 1.00 98.44 98 LEU A N 1
ATOM 826 C CA . LEU A 1 98 ? -4.429 2.176 5.706 1.00 98.44 98 LEU A CA 1
ATOM 827 C C . LEU A 1 98 ? -5.398 2.010 6.875 1.00 98.44 98 LEU A C 1
ATOM 829 O O . LEU A 1 98 ? -5.264 2.733 7.864 1.00 98.44 98 LEU A O 1
ATOM 833 N N . ILE A 1 99 ? -6.360 1.086 6.791 1.00 98.12 99 ILE A N 1
ATOM 834 C CA . ILE A 1 99 ? -7.248 0.761 7.915 1.00 98.12 99 ILE A CA 1
ATOM 835 C C . ILE A 1 99 ? -6.419 0.252 9.094 1.00 98.12 99 ILE A C 1
ATOM 837 O O . ILE A 1 99 ? -6.591 0.753 10.202 1.00 98.12 99 ILE A O 1
ATOM 841 N N . LYS A 1 100 ? -5.479 -0.674 8.862 1.00 97.12 100 LYS A N 1
ATOM 842 C CA . LYS A 1 100 ? -4.586 -1.203 9.907 1.00 97.12 100 LYS A CA 1
ATOM 843 C C . LYS A 1 100 ? -3.760 -0.098 10.564 1.00 97.12 100 LYS A C 1
ATOM 845 O O . LYS A 1 100 ? -3.788 0.031 11.783 1.00 97.12 100 LYS A O 1
ATOM 850 N N . ILE A 1 101 ? -3.136 0.771 9.770 1.00 97.56 101 ILE A N 1
ATOM 851 C CA . ILE A 1 101 ? -2.372 1.912 10.301 1.00 97.56 101 ILE A CA 1
ATOM 852 C C . ILE A 1 101 ? -3.277 2.874 11.089 1.00 97.56 101 ILE A C 1
ATOM 854 O O . ILE A 1 101 ? -2.900 3.402 12.134 1.00 97.56 101 ILE A O 1
ATOM 858 N N . SER A 1 102 ? -4.502 3.108 10.615 1.00 97.00 102 SER A N 1
ATOM 859 C CA . SER A 1 102 ? -5.454 3.996 11.294 1.00 97.00 102 SER A CA 1
ATOM 860 C C . SER A 1 102 ? -5.968 3.394 12.608 1.00 97.00 102 SER A C 1
ATOM 862 O O . SER A 1 102 ? -6.177 4.138 13.566 1.00 97.00 102 SER A O 1
ATOM 864 N N . LEU A 1 103 ? -6.115 2.066 12.677 1.00 96.38 103 LEU A N 1
ATOM 865 C CA . LEU A 1 103 ? -6.420 1.325 13.903 1.00 96.38 103 LEU A CA 1
ATOM 866 C C . LEU A 1 103 ? -5.275 1.436 14.917 1.00 96.38 103 LEU A C 1
ATOM 868 O O . LEU A 1 103 ? -5.532 1.758 16.073 1.00 96.38 103 LEU A O 1
ATOM 872 N N . GLU A 1 104 ? -4.021 1.252 14.488 1.00 94.62 104 GLU A N 1
ATOM 873 C CA . GLU A 1 104 ? -2.831 1.432 15.339 1.00 94.62 104 GLU A CA 1
ATOM 874 C C . GLU A 1 104 ? -2.770 2.846 15.938 1.00 94.62 104 GLU A C 1
ATOM 876 O O . GLU A 1 104 ? -2.454 3.027 17.113 1.00 94.62 104 GLU A O 1
ATOM 881 N N . LYS A 1 105 ? -3.157 3.856 15.153 1.00 95.19 105 LYS A N 1
ATOM 882 C CA . LYS A 1 105 ? -3.240 5.257 15.593 1.00 95.19 105 LYS A CA 1
ATOM 883 C C . LYS A 1 105 ? -4.494 5.593 16.402 1.00 95.19 105 LYS A C 1
ATOM 885 O O . LYS A 1 105 ? -4.662 6.751 16.778 1.00 95.19 105 LYS A O 1
ATOM 890 N N . SER A 1 106 ? -5.390 4.632 16.636 1.00 95.06 106 SER A N 1
ATOM 891 C CA . SER A 1 106 ? -6.706 4.858 17.257 1.00 95.06 106 SER A CA 1
ATOM 892 C C . SER A 1 106 ? -7.525 5.967 16.572 1.00 95.06 106 SER A C 1
ATOM 894 O O . SER A 1 106 ? -8.332 6.647 17.203 1.00 95.06 106 SER A O 1
ATOM 896 N N . ASN A 1 107 ? -7.328 6.172 15.266 1.00 96.12 107 ASN A N 1
ATOM 897 C CA . ASN A 1 107 ? -8.040 7.189 14.499 1.00 96.12 107 ASN A CA 1
ATOM 898 C C . ASN A 1 107 ? -9.408 6.649 14.058 1.00 96.12 107 ASN A C 1
ATOM 900 O O . ASN A 1 107 ? -9.581 6.213 12.918 1.00 96.12 107 ASN A O 1
ATOM 904 N N . TYR A 1 108 ? -10.373 6.665 14.982 1.00 95.56 108 TYR A N 1
ATOM 905 C CA . TYR A 1 108 ? -11.720 6.125 14.770 1.00 95.56 108 TYR A CA 1
ATOM 906 C C . TYR A 1 108 ? -12.396 6.676 13.507 1.00 95.56 108 TYR A C 1
ATOM 908 O O . TYR A 1 108 ? -12.927 5.897 12.717 1.00 95.56 108 TYR A O 1
ATOM 916 N N . GLU A 1 109 ? -12.350 7.994 13.278 1.00 96.44 109 GLU A N 1
ATOM 917 C CA . GLU A 1 109 ? -13.011 8.612 12.120 1.00 96.44 109 GLU A CA 1
ATOM 918 C C . GLU A 1 109 ? -12.451 8.082 10.799 1.00 96.44 109 GLU A C 1
ATOM 920 O O . GLU A 1 109 ? -13.212 7.686 9.915 1.00 96.44 109 GLU A O 1
ATOM 925 N N . LYS A 1 110 ? -11.120 7.993 10.688 1.00 96.56 110 LYS A N 1
ATOM 926 C CA . LYS A 1 110 ? -10.461 7.489 9.479 1.00 96.56 110 LYS A CA 1
ATOM 927 C C . LYS A 1 110 ? -10.723 5.999 9.261 1.00 96.56 110 LYS A C 1
ATOM 929 O O . LYS A 1 110 ? -10.977 5.588 8.133 1.00 96.56 110 LYS A O 1
ATOM 934 N N . VAL A 1 111 ? -10.704 5.186 10.322 1.00 97.69 111 VAL A N 1
ATOM 935 C CA . VAL A 1 111 ? -11.053 3.755 10.227 1.00 97.69 111 VAL A CA 1
ATOM 936 C C . VAL A 1 111 ? -12.494 3.598 9.750 1.00 97.69 111 VAL A C 1
ATOM 938 O O . VAL A 1 111 ? -12.755 2.798 8.854 1.00 97.69 111 VAL A O 1
ATOM 941 N N . LYS A 1 112 ? -13.429 4.377 10.305 1.00 96.81 112 LYS A N 1
ATOM 942 C CA . LYS A 1 112 ? -14.842 4.343 9.919 1.00 96.81 112 LYS A CA 1
ATOM 943 C C . LYS A 1 112 ? -15.023 4.662 8.436 1.00 96.81 112 LYS A C 1
ATOM 945 O O . LYS A 1 112 ? -15.634 3.859 7.736 1.00 96.81 112 LYS A O 1
ATOM 950 N N . ASP A 1 113 ? -14.454 5.763 7.952 1.00 96.94 113 ASP A N 1
ATOM 951 C CA . ASP A 1 113 ? -14.548 6.177 6.546 1.00 96.94 113 ASP A CA 1
ATOM 952 C C . ASP A 1 113 ? -13.951 5.135 5.581 1.00 96.94 113 ASP A C 1
ATOM 954 O O . ASP A 1 113 ? -14.620 4.647 4.662 1.00 96.94 113 ASP A O 1
ATOM 958 N N . LEU A 1 114 ? -12.719 4.693 5.853 1.00 97.94 114 LEU A N 1
ATOM 959 C CA . LEU A 1 114 ? -12.052 3.684 5.031 1.00 97.94 114 LEU A CA 1
ATOM 960 C C . LEU A 1 114 ? -12.796 2.343 5.058 1.00 97.94 114 LEU A C 1
ATOM 962 O O . LEU A 1 114 ? -12.926 1.705 4.017 1.00 97.94 114 LEU A O 1
ATOM 966 N N . SER A 1 115 ? -13.329 1.924 6.211 1.00 97.06 115 SER A N 1
ATOM 967 C CA . SER A 1 115 ? -14.086 0.670 6.335 1.00 97.06 115 SER A CA 1
ATOM 968 C C . SER A 1 115 ? -15.383 0.685 5.525 1.00 97.06 115 SER A C 1
ATOM 970 O O . SER A 1 115 ? -15.748 -0.326 4.928 1.00 97.06 115 SER A O 1
ATOM 972 N N . GLN A 1 116 ? -16.064 1.833 5.453 1.00 96.50 116 GLN A N 1
ATOM 973 C CA . GLN A 1 116 ? -17.264 1.994 4.634 1.00 96.50 116 GLN A CA 1
ATOM 974 C C . GLN A 1 116 ? -16.935 1.930 3.146 1.00 96.50 116 GLN A C 1
ATOM 976 O O . GLN A 1 116 ? -17.689 1.333 2.378 1.00 96.50 116 GLN A O 1
ATOM 981 N N . THR A 1 117 ? -15.820 2.538 2.741 1.00 97.44 117 THR A N 1
ATOM 982 C CA . THR A 1 117 ? -15.329 2.450 1.363 1.00 97.44 117 THR A CA 1
ATOM 983 C C . THR A 1 117 ? -14.953 1.011 1.025 1.00 97.44 117 THR A C 1
ATOM 985 O O . THR A 1 117 ? -15.466 0.461 0.054 1.00 97.44 117 THR A O 1
ATOM 988 N N . PHE A 1 118 ? -14.162 0.360 1.879 1.00 98.06 118 PHE A N 1
ATOM 989 C CA . PHE A 1 118 ? -13.744 -1.029 1.715 1.00 98.06 118 PHE A CA 1
ATOM 990 C C . PHE A 1 118 ? -14.932 -1.986 1.572 1.00 98.06 118 PHE A C 1
ATOM 992 O O . PHE A 1 118 ? -14.978 -2.758 0.619 1.00 98.06 118 PHE A O 1
ATOM 999 N N . ALA A 1 119 ? -15.948 -1.875 2.431 1.00 97.06 119 ALA A N 1
ATOM 1000 C CA . ALA A 1 119 ? -17.148 -2.708 2.353 1.00 97.06 119 ALA A CA 1
ATOM 1001 C C . ALA A 1 119 ? -17.934 -2.549 1.035 1.00 97.06 119 ALA A C 1
ATOM 1003 O O . ALA A 1 119 ? -18.641 -3.472 0.636 1.00 97.06 119 ALA A O 1
ATOM 1004 N N . LYS A 1 120 ? -17.831 -1.393 0.362 1.00 97.00 120 LYS A N 1
ATOM 1005 C CA . LYS A 1 120 ? -18.488 -1.140 -0.932 1.00 97.00 120 LYS A CA 1
ATOM 1006 C C . LYS A 1 120 ? -17.693 -1.681 -2.117 1.00 97.00 120 LYS A C 1
ATOM 1008 O O . LYS A 1 120 ? -18.305 -2.068 -3.109 1.00 97.00 120 LYS A O 1
ATOM 1013 N N . VAL A 1 121 ? -16.362 -1.639 -2.045 1.00 96.88 121 VAL A N 1
ATOM 1014 C CA . VAL A 1 121 ? -15.486 -1.920 -3.197 1.00 96.88 121 VAL A CA 1
ATOM 1015 C C . VAL A 1 121 ? -14.829 -3.295 -3.155 1.00 96.88 121 VAL A C 1
ATOM 1017 O O . VAL A 1 121 ? -1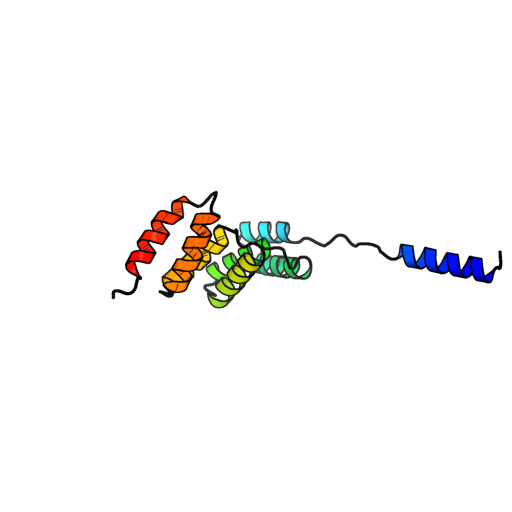4.367 -3.760 -4.196 1.00 96.88 121 VAL A O 1
ATOM 1020 N N . CYS A 1 122 ? -14.783 -3.944 -1.987 1.00 96.25 122 CYS A N 1
ATOM 1021 C CA . CYS A 1 122 ? -14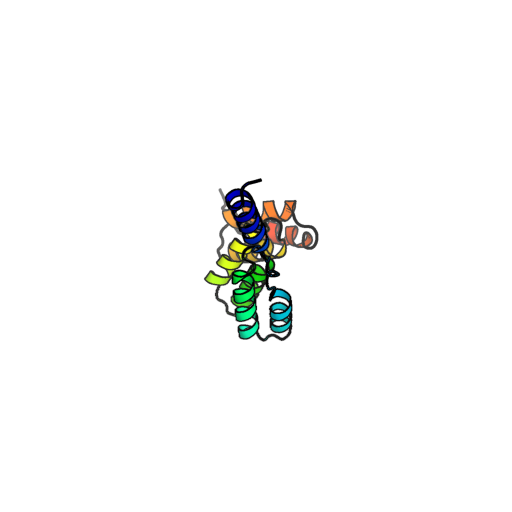.112 -5.226 -1.840 1.00 96.25 122 CYS A CA 1
ATOM 1022 C C . CYS A 1 122 ? -14.707 -6.292 -2.771 1.00 96.25 122 CYS A C 1
ATOM 1024 O O . CYS A 1 122 ? -15.917 -6.351 -3.010 1.00 96.25 122 CYS A O 1
ATOM 1026 N N . LYS A 1 123 ? -13.839 -7.162 -3.281 1.00 96.19 123 LYS A N 1
ATOM 1027 C CA . LYS A 1 123 ? -14.176 -8.325 -4.106 1.00 96.19 123 LYS A CA 1
ATOM 1028 C C . LYS A 1 123 ? -13.440 -9.548 -3.583 1.00 96.19 123 LYS A C 1
ATOM 1030 O O . LYS A 1 123 ? -14.061 -10.581 -3.354 1.00 96.19 123 LYS A O 1
ATOM 1035 N N . ASN A 1 124 ? -12.133 -9.416 -3.356 1.00 97.06 124 ASN A N 1
ATOM 1036 C CA . ASN A 1 124 ? -11.268 -10.528 -2.965 1.00 97.06 124 ASN A CA 1
ATOM 1037 C C . ASN A 1 124 ? -11.027 -10.598 -1.455 1.00 97.06 124 ASN A C 1
ATOM 1039 O O . ASN A 1 124 ? -10.854 -11.688 -0.919 1.00 97.06 124 ASN A O 1
ATOM 1043 N N . LEU A 1 125 ? -11.023 -9.454 -0.766 1.00 97.31 125 LEU A N 1
ATOM 1044 C CA . LEU A 1 125 ? -10.637 -9.353 0.644 1.00 97.31 125 LEU A CA 1
ATOM 1045 C C . LEU A 1 125 ? -11.827 -9.031 1.566 1.00 97.31 125 LEU A C 1
ATOM 1047 O O . LEU A 1 125 ? -11.655 -8.645 2.720 1.00 97.31 125 LEU A O 1
ATOM 1051 N N . CYS A 1 126 ? -13.064 -9.210 1.090 1.00 96.88 126 CYS A N 1
ATOM 1052 C CA . CYS A 1 126 ? -14.280 -8.880 1.845 1.00 96.88 126 CYS A CA 1
ATOM 1053 C C . CYS A 1 126 ? -14.429 -9.614 3.184 1.00 96.88 126 CYS A C 1
ATOM 1055 O O . CYS A 1 126 ? -15.173 -9.155 4.053 1.00 96.88 126 CYS A O 1
ATOM 1057 N N . ASN A 1 127 ? -13.746 -10.745 3.368 1.00 96.06 127 ASN A N 1
ATOM 1058 C CA . ASN A 1 127 ? -13.703 -11.471 4.636 1.00 96.06 127 ASN A CA 1
ATOM 1059 C C . ASN A 1 127 ? -13.106 -10.623 5.776 1.00 96.06 127 ASN A C 1
ATOM 1061 O O . ASN A 1 127 ? -13.491 -10.809 6.931 1.00 96.06 127 ASN A O 1
ATOM 1065 N N . GLU A 1 128 ? -12.246 -9.650 5.461 1.00 96.81 128 GLU A N 1
ATOM 1066 C CA . GLU A 1 128 ? -11.650 -8.728 6.436 1.00 96.81 128 GLU A CA 1
ATOM 1067 C C . GLU A 1 128 ? -12.668 -7.752 7.045 1.00 96.81 128 GLU A C 1
ATOM 1069 O O . GLU A 1 128 ? -12.430 -7.214 8.126 1.00 96.81 128 GLU A O 1
ATOM 1074 N N . ASN A 1 129 ? -13.840 -7.560 6.419 1.00 94.81 129 ASN A N 1
ATOM 1075 C CA . ASN A 1 129 ? -14.876 -6.659 6.937 1.00 94.81 129 ASN A CA 1
ATOM 1076 C C . ASN A 1 129 ? -15.254 -6.988 8.382 1.00 94.81 129 ASN A C 1
ATOM 1078 O O . ASN A 1 129 ? -15.403 -6.081 9.196 1.00 94.81 129 ASN A O 1
ATOM 1082 N N . LYS A 1 130 ? -15.388 -8.277 8.719 1.00 94.50 130 LYS A N 1
ATOM 1083 C CA . LYS A 1 130 ? -15.751 -8.685 10.080 1.00 94.50 130 LYS A CA 1
ATOM 1084 C C . LYS A 1 130 ? -14.698 -8.224 11.089 1.00 94.50 130 LYS A C 1
ATOM 1086 O O . LYS A 1 130 ? -15.047 -7.579 12.073 1.00 94.50 130 LYS A O 1
ATOM 1091 N N . THR A 1 131 ? -13.426 -8.497 10.801 1.00 95.69 131 THR A N 1
ATOM 1092 C CA . THR A 1 131 ? -12.289 -8.094 11.637 1.00 95.69 131 THR A CA 1
ATOM 1093 C C . THR A 1 131 ? -12.261 -6.579 11.827 1.00 95.69 131 THR A C 1
ATOM 1095 O O . THR A 1 131 ? -12.165 -6.105 12.955 1.00 95.69 131 THR A O 1
ATOM 1098 N N . ILE A 1 132 ? -12.426 -5.815 10.742 1.00 95.88 132 ILE A N 1
ATOM 1099 C CA . ILE A 1 132 ? -12.429 -4.348 10.788 1.00 95.88 132 ILE A CA 1
ATOM 1100 C C . ILE A 1 132 ? -13.565 -3.820 11.669 1.00 95.88 132 ILE A C 1
ATOM 1102 O O . ILE A 1 132 ? -13.334 -2.952 12.508 1.00 95.88 132 ILE A O 1
ATOM 1106 N N . GLN A 1 133 ? -14.783 -4.342 11.502 1.00 93.94 133 GLN A N 1
ATOM 1107 C CA . GLN A 1 133 ? -15.942 -3.904 12.284 1.00 93.94 133 GLN A CA 1
ATOM 1108 C C . GLN A 1 133 ? -15.797 -4.242 13.771 1.00 93.94 133 GLN A C 1
ATOM 1110 O O . GLN A 1 133 ? -16.181 -3.443 14.625 1.00 93.94 133 GLN A O 1
ATOM 1115 N N . ASP A 1 134 ? -15.226 -5.401 14.097 1.00 94.44 134 ASP A N 1
ATOM 1116 C CA . ASP A 1 134 ? -14.977 -5.786 15.485 1.00 94.44 134 ASP A CA 1
ATOM 1117 C C . ASP A 1 134 ? -13.894 -4.903 16.127 1.00 94.44 134 ASP A C 1
ATOM 1119 O O . ASP A 1 134 ? -14.069 -4.448 17.258 1.00 94.44 134 ASP A O 1
ATOM 1123 N N . SER A 1 135 ? -12.827 -4.562 15.396 1.00 94.56 135 SER A N 1
ATOM 1124 C CA . SER A 1 135 ? -11.831 -3.587 15.856 1.00 94.56 135 SER A CA 1
ATOM 1125 C C . SER A 1 135 ? -12.418 -2.184 16.029 1.00 94.56 135 SER A C 1
ATOM 1127 O O . SER A 1 135 ? -12.110 -1.521 17.018 1.00 94.56 135 SER A O 1
ATOM 1129 N N . LEU A 1 136 ? -13.291 -1.740 15.118 1.00 92.81 136 LEU A N 1
ATOM 1130 C CA . LEU A 1 136 ? -13.904 -0.409 15.163 1.00 92.81 136 LEU A CA 1
ATOM 1131 C C . LEU A 1 136 ? -14.770 -0.214 16.418 1.00 92.81 136 LEU A C 1
ATOM 1133 O O . LEU A 1 136 ? -14.656 0.820 17.070 1.00 92.81 136 LEU A O 1
ATOM 1137 N N . LYS A 1 137 ? -15.568 -1.220 16.809 1.00 92.12 137 LYS A N 1
ATOM 1138 C CA . LYS A 1 137 ? -16.378 -1.189 18.046 1.00 92.12 137 LYS A CA 1
ATOM 1139 C C . LYS A 1 137 ? -15.534 -0.998 19.308 1.00 92.12 137 LYS A C 1
ATOM 1141 O O . LYS A 1 137 ? -16.001 -0.404 20.273 1.00 92.12 137 LYS A O 1
ATOM 1146 N N . ASN A 1 138 ? -14.305 -1.515 19.315 1.00 91.00 138 ASN A N 1
ATOM 1147 C CA . ASN A 1 138 ? -13.423 -1.436 20.480 1.00 91.00 138 ASN A CA 1
ATOM 1148 C C . ASN A 1 138 ? -12.801 -0.046 20.667 1.00 91.00 138 ASN A C 1
ATOM 1150 O O . ASN A 1 138 ? -12.438 0.301 21.788 1.00 91.00 138 ASN A O 1
ATOM 1154 N N . ILE A 1 139 ? -12.673 0.732 19.587 1.00 93.00 139 ILE A N 1
ATOM 1155 C CA . ILE A 1 139 ? -12.088 2.083 19.607 1.00 93.00 139 ILE A CA 1
ATOM 1156 C C . ILE A 1 139 ? -13.141 3.194 19.483 1.00 93.00 139 ILE A C 1
ATOM 1158 O O . ILE A 1 139 ? -12.790 4.372 19.473 1.00 93.00 139 ILE A O 1
ATOM 1162 N N . GLU A 1 140 ? -14.423 2.836 19.367 1.00 90.31 140 GLU A N 1
ATOM 1163 C CA . GLU A 1 140 ? -15.526 3.789 19.285 1.00 90.31 140 GLU A CA 1
ATOM 1164 C C . GLU A 1 140 ? -15.649 4.606 20.585 1.00 90.31 140 GLU A C 1
ATOM 1166 O O . GLU A 1 140 ? -15.757 4.018 21.670 1.00 90.31 140 GLU A O 1
ATOM 1171 N N . PRO A 1 141 ? -15.643 5.954 20.512 1.00 87.56 141 PRO A N 1
ATOM 1172 C CA . PRO A 1 141 ? -15.856 6.796 21.683 1.00 87.56 141 PRO A CA 1
ATOM 1173 C C . PRO A 1 141 ? -17.220 6.509 22.312 1.00 87.56 141 PRO A C 1
ATOM 1175 O O . PRO A 1 141 ? -18.248 6.534 21.633 1.00 87.56 141 PRO A O 1
ATOM 1178 N N . LYS A 1 142 ? -17.239 6.247 23.621 1.00 84.62 142 LYS A N 1
ATOM 1179 C CA . LYS A 1 142 ? -18.494 6.096 24.362 1.00 84.62 142 LYS A CA 1
ATOM 1180 C C . LYS A 1 142 ? -19.119 7.477 24.614 1.00 84.62 142 LYS A C 1
ATOM 1182 O O . LYS A 1 142 ? -18.361 8.417 24.860 1.00 84.62 142 LYS A O 1
ATOM 1187 N N . PRO A 1 143 ? -20.456 7.590 24.525 1.00 77.69 143 PRO A N 1
ATOM 1188 C CA . PRO A 1 143 ? -21.180 8.826 24.811 1.00 77.69 143 PRO A CA 1
ATOM 1189 C C . PRO A 1 143 ? -21.045 9.268 26.272 1.00 77.69 143 PRO A C 1
ATOM 1191 O O . PRO A 1 143 ? -20.774 8.402 27.139 1.00 77.69 143 PRO A O 1
#

Sequence (143 aa):
MNIKRKLFFLIILFFSLSNSAFPQENFFNEALKMYENKKYDDAKFMFERNIVYNPKDANSYLYLAKIYNQEEDKIKEEKNLTTTLLIEPDNEEALLMLIKISLEKSNYEKVKDLSQTFAKVCKNLCNENKTIQDSLKNIEPKP

Foldseek 3Di:
DDPVVVVVVVVVVVVVPPPPPDPQDAQQVVLVVCVVVVVLVVSLVSLVVRCVRVVLPLVSLQSQLVSCVVVVVVVSNLVSLVSSCVNVVLPLSSLVVVLVVCLVVLVLVSNVVSLVSNCVRDDPPNVCNVVSVVSSVVSDDDD

Secondary structure (DSSP, 8-state):
--HHHHHHHHHHHHHHS----PPPP--HHHHHHHHHTT-HHHHHHHHHHHHHH-TT-HHHHHHHHHHHHHTT-HHHHHHHHHHHHHH-TT-HHHHHHHHHHHHHTT-HHHHHHHHHHHHHH-SSSTTHHHHHHHHHHHHSPP-

Radius of gyration: 23.29 Å; chains: 1; bounding box: 38×41×83 Å